Protein AF-A0A3B8JDF6-F1 (afdb_monomer_lite)

Foldseek 3Di:
DDDQPLQNLLLVLLQPQQQCCVVVVHDLLRSLVVPDDLVCLVSLVSNLVSLVVLLPDPPRPLVSSCVSNVHDDPDPVRSSVVSVVSSVSNVVRSVVD

Radius of gyration: 12.84 Å; 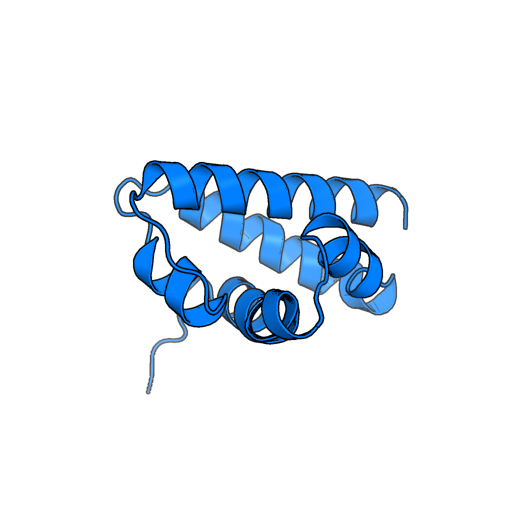chains: 1; bounding box: 31×36×30 Å

Sequence (97 aa):
MTSKSKYENLYSFLSSEFADADLEGKSDEEVVRETTNPN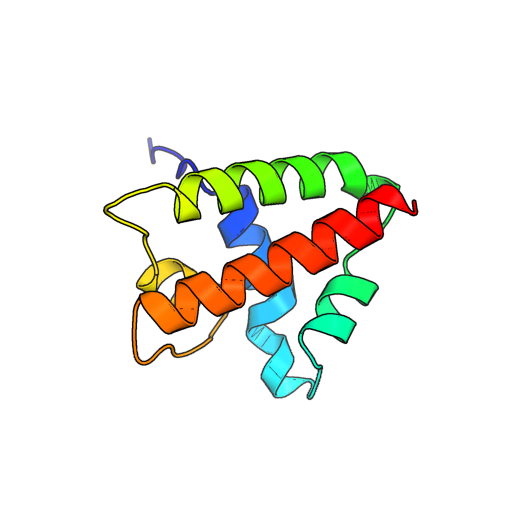LAAWHRTIIAEGRTALESPSFPWRKVGDYANRYFETEQAARKWLTQILNQLEHRIDQL

pLDDT: mean 92.13, std 10.86, range [34.19, 98.69]

Secondary structure (DSSP, 8-state):
--PPPTTHHHHHHIIIIITTTTTTT--HHHHHHHH--GGGHHHHHHHHHHHHHHHT-TT--HHHHHHHTT---SSHHHHHHHHHHHHHHHHHHHTT-

Structure (mmCIF, N/CA/C/O backbone):
data_AF-A0A3B8JDF6-F1
#
_entry.id   AF-A0A3B8JDF6-F1
#
loop_
_atom_site.group_PDB
_atom_site.id
_atom_site.type_symbol
_atom_site.label_atom_id
_atom_site.label_alt_id
_atom_site.label_comp_id
_atom_site.label_asym_id
_atom_site.label_entity_id
_atom_site.label_seq_id
_atom_site.pdbx_PDB_ins_code
_atom_site.Cartn_x
_atom_site.Cartn_y
_atom_site.Cartn_z
_atom_site.occupancy
_atom_site.B_iso_or_equiv
_atom_site.auth_seq_id
_atom_site.auth_comp_id
_atom_site.auth_asym_id
_atom_site.auth_atom_id
_atom_site.pdbx_PDB_model_num
ATOM 1 N N . MET A 1 1 ? -15.467 22.039 -1.232 1.00 34.19 1 MET A N 1
ATOM 2 C CA . MET A 1 1 ? -14.034 21.680 -1.192 1.00 34.19 1 MET A CA 1
ATOM 3 C C . MET A 1 1 ? -13.928 20.319 -0.530 1.00 34.19 1 MET A C 1
ATOM 5 O O . MET A 1 1 ? -14.164 20.217 0.664 1.00 34.19 1 MET A O 1
ATOM 9 N N . THR A 1 2 ? -13.708 19.260 -1.302 1.00 44.38 2 THR A N 1
ATOM 10 C CA . THR A 1 2 ? -13.482 17.917 -0.757 1.00 44.38 2 THR A CA 1
ATOM 11 C C . THR A 1 2 ? -12.078 17.876 -0.167 1.00 44.38 2 THR A C 1
ATOM 13 O O . THR A 1 2 ? -11.105 17.978 -0.910 1.00 44.38 2 THR A O 1
ATOM 16 N N . SER A 1 3 ? -11.959 17.780 1.161 1.00 46.41 3 SER A N 1
ATOM 17 C CA . SER A 1 3 ? -10.675 17.483 1.803 1.00 46.41 3 SER A CA 1
ATOM 18 C C . SER A 1 3 ? -10.106 16.213 1.179 1.00 46.41 3 SER A C 1
ATOM 20 O O . SER A 1 3 ? -10.722 15.150 1.278 1.00 46.41 3 SER A O 1
ATOM 22 N N . LYS A 1 4 ? -8.954 16.333 0.512 1.00 59.19 4 LYS A N 1
ATOM 23 C CA . LYS A 1 4 ? -8.194 15.184 0.014 1.00 59.19 4 LYS A CA 1
ATOM 24 C C . LYS A 1 4 ? -7.903 14.250 1.186 1.00 59.19 4 LYS A C 1
ATOM 26 O O . LYS A 1 4 ? -7.559 14.701 2.281 1.00 59.19 4 LYS A O 1
ATOM 31 N N . SER A 1 5 ? -8.110 12.951 0.984 1.00 75.94 5 SER A N 1
ATOM 32 C CA . SER A 1 5 ? -7.753 11.967 2.003 1.00 75.94 5 SER A CA 1
ATOM 33 C C . SER A 1 5 ? -6.242 12.010 2.225 1.00 75.94 5 SER A C 1
ATOM 35 O O . SER A 1 5 ? -5.494 12.097 1.260 1.00 75.94 5 SER A O 1
ATOM 37 N N . LYS A 1 6 ? -5.776 11.877 3.472 1.00 87.56 6 LYS A N 1
ATOM 38 C CA . LYS A 1 6 ? -4.337 11.750 3.783 1.00 87.56 6 LYS A CA 1
ATOM 39 C C . LYS A 1 6 ? -3.665 10.492 3.198 1.00 87.56 6 LYS A C 1
ATOM 41 O O . LYS A 1 6 ? -2.484 10.286 3.435 1.00 87.56 6 LYS A O 1
ATOM 46 N N . TYR A 1 7 ? -4.433 9.650 2.506 1.00 94.31 7 TYR A N 1
ATOM 47 C CA . TYR A 1 7 ? -4.014 8.392 1.890 1.00 94.31 7 TYR A CA 1
ATOM 48 C C . TYR A 1 7 ? -4.376 8.354 0.392 1.00 94.31 7 TYR A C 1
ATOM 50 O O . TYR A 1 7 ? -4.700 7.298 -0.145 1.00 94.31 7 TYR A O 1
ATOM 58 N N . GLU A 1 8 ? -4.458 9.515 -0.268 1.00 95.38 8 GLU A N 1
ATOM 59 C CA . GLU A 1 8 ? -4.900 9.617 -1.666 1.00 95.38 8 GLU A CA 1
ATOM 60 C C . GLU A 1 8 ? -4.000 8.824 -2.621 1.00 95.38 8 GLU A C 1
ATOM 62 O O . GLU A 1 8 ? -4.521 8.132 -3.494 1.00 95.38 8 GLU A O 1
ATOM 67 N N . ASN A 1 9 ? -2.676 8.867 -2.437 1.00 97.00 9 ASN A N 1
ATOM 68 C CA . ASN A 1 9 ? -1.754 8.130 -3.299 1.00 97.00 9 ASN A CA 1
ATOM 69 C C . ASN A 1 9 ? -1.848 6.631 -3.039 1.00 97.00 9 ASN A C 1
ATOM 71 O O . ASN A 1 9 ? -1.904 5.857 -3.990 1.00 97.00 9 ASN A O 1
ATOM 75 N N . LEU A 1 10 ? -1.937 6.227 -1.768 1.00 97.56 10 LEU A N 1
ATOM 76 C CA . LEU A 1 10 ? -2.172 4.835 -1.400 1.00 97.56 10 LEU A CA 1
ATOM 77 C C . LEU A 1 10 ? -3.442 4.300 -2.065 1.00 97.56 10 LEU A C 1
ATOM 79 O O . LEU A 1 10 ? -3.408 3.258 -2.705 1.00 97.56 10 LEU A O 1
ATOM 83 N N . TYR A 1 11 ? -4.563 5.005 -1.938 1.00 97.12 11 TYR A N 1
ATOM 84 C CA . TYR A 1 11 ? -5.825 4.548 -2.512 1.00 97.12 11 TYR A CA 1
ATOM 85 C C . TYR A 1 11 ? -5.799 4.526 -4.039 1.00 97.12 11 TYR A C 1
ATOM 87 O O . TYR A 1 11 ? -6.274 3.558 -4.623 1.00 97.12 11 TYR A O 1
ATOM 95 N N . SER A 1 12 ? -5.194 5.532 -4.676 1.00 96.00 12 SER A N 1
ATOM 96 C CA . SER A 1 12 ? -5.018 5.550 -6.131 1.00 96.00 12 SER A CA 1
ATOM 97 C C . SER A 1 12 ? -4.178 4.370 -6.618 1.00 96.00 12 SER A C 1
ATOM 99 O O . SER A 1 12 ? -4.503 3.775 -7.643 1.00 96.00 12 SER A O 1
ATOM 101 N N . PHE A 1 13 ? -3.115 4.021 -5.893 1.00 96.56 13 PHE A N 1
ATOM 102 C CA . PHE A 1 13 ? -2.271 2.866 -6.188 1.00 96.56 13 PHE A CA 1
ATOM 103 C C . PHE A 1 13 ? -3.049 1.555 -6.059 1.00 96.56 13 PHE A C 1
ATOM 105 O O . PHE A 1 13 ? -3.063 0.752 -6.984 1.00 96.56 13 PHE A O 1
ATOM 112 N N . LEU A 1 14 ? -3.777 1.370 -4.955 1.00 97.00 14 LEU A N 1
ATOM 113 C CA . LEU A 1 14 ? -4.590 0.171 -4.741 1.00 97.00 14 LEU A CA 1
ATOM 114 C C . LEU A 1 14 ? -5.635 -0.017 -5.851 1.00 97.00 14 LEU A C 1
ATOM 116 O O . LEU A 1 14 ? -5.759 -1.119 -6.379 1.00 97.00 14 LEU A O 1
ATOM 120 N N . SER A 1 15 ? -6.324 1.054 -6.259 1.00 95.81 15 SER A N 1
ATOM 121 C CA . SER A 1 15 ? -7.311 0.966 -7.342 1.00 95.81 15 SER A CA 1
ATOM 122 C C . SER A 1 15 ? -6.721 0.765 -8.724 1.00 95.81 15 SER A C 1
ATOM 124 O O . SER A 1 15 ? -7.389 0.184 -9.567 1.00 95.81 15 SER A O 1
ATOM 126 N N . SER A 1 16 ? -5.514 1.267 -8.978 1.00 93.62 16 SER A N 1
ATOM 127 C CA . SER A 1 16 ? -4.917 1.167 -10.315 1.00 93.62 16 SER A CA 1
ATOM 128 C C . SER A 1 16 ? -4.232 -0.177 -10.525 1.00 93.62 16 SER A C 1
ATOM 130 O O . SER A 1 16 ? -4.311 -0.731 -11.612 1.00 93.62 16 SER A O 1
ATOM 132 N N . GLU A 1 17 ? -3.585 -0.707 -9.484 1.00 94.62 17 GLU A N 1
ATOM 133 C CA . GLU A 1 17 ? -2.709 -1.872 -9.623 1.00 94.62 17 GLU A CA 1
ATOM 134 C C . GLU A 1 17 ? -3.350 -3.173 -9.122 1.00 94.62 17 GLU A C 1
ATOM 136 O O . GLU A 1 17 ? -3.037 -4.243 -9.633 1.00 94.62 17 GLU A O 1
ATOM 141 N N . PHE A 1 18 ? -4.244 -3.110 -8.125 1.00 94.69 18 PHE A N 1
ATOM 142 C CA . PHE A 1 18 ? -4.790 -4.314 -7.480 1.00 94.69 18 PHE A CA 1
ATOM 143 C C . PHE A 1 18 ? -6.255 -4.596 -7.807 1.00 94.69 18 PHE A C 1
ATOM 145 O O . PHE A 1 18 ? -6.654 -5.754 -7.725 1.00 94.69 18 PHE A O 1
ATOM 152 N N . ALA A 1 19 ? -7.045 -3.587 -8.194 1.00 91.69 19 ALA A N 1
ATOM 153 C CA . ALA A 1 19 ? -8.491 -3.754 -8.370 1.00 91.69 19 ALA A CA 1
ATOM 154 C C . ALA A 1 19 ? -8.871 -4.856 -9.377 1.00 91.69 19 ALA A C 1
ATOM 156 O O . ALA A 1 19 ? -9.848 -5.575 -9.163 1.00 91.69 19 ALA A O 1
ATOM 157 N N . ASP A 1 20 ? -8.073 -5.024 -10.431 1.00 87.19 20 ASP A N 1
ATOM 158 C CA . ASP A 1 20 ? -8.300 -6.032 -11.470 1.00 87.19 20 ASP A CA 1
ATOM 159 C C . ASP A 1 20 ? -7.285 -7.191 -11.418 1.00 87.19 20 ASP A C 1
ATOM 161 O O . ASP A 1 20 ? -7.372 -8.125 -12.212 1.00 87.19 20 ASP A O 1
ATOM 165 N N . ALA A 1 21 ? -6.352 -7.196 -10.458 1.00 82.69 21 ALA A N 1
ATOM 166 C CA . ALA A 1 21 ? -5.265 -8.180 -10.400 1.00 82.69 21 ALA A CA 1
ATOM 167 C C . ALA A 1 21 ? -5.769 -9.630 -10.291 1.00 82.69 21 ALA A C 1
ATOM 169 O O . ALA A 1 21 ? -5.253 -10.523 -10.966 1.00 82.69 21 ALA A O 1
ATOM 170 N N . ASP A 1 22 ? -6.821 -9.854 -9.496 1.00 74.38 22 ASP A N 1
ATOM 171 C CA . ASP A 1 22 ? -7.438 -11.174 -9.341 1.00 74.38 22 ASP A CA 1
ATOM 172 C C . ASP A 1 22 ? -8.142 -11.626 -10.645 1.00 74.38 22 ASP A C 1
ATOM 174 O O . ASP A 1 22 ? -8.151 -12.818 -10.957 1.00 74.38 22 ASP A O 1
ATOM 178 N N . LEU A 1 23 ? -8.688 -10.694 -11.443 1.00 76.69 23 LEU A N 1
ATOM 179 C CA . LEU A 1 23 ? -9.281 -10.990 -12.760 1.00 76.69 23 LEU A CA 1
ATOM 180 C C . LEU A 1 23 ? -8.211 -11.338 -13.801 1.00 76.69 23 LEU A C 1
ATOM 182 O O . LEU A 1 23 ? -8.446 -12.162 -14.684 1.00 76.69 23 LEU A O 1
ATOM 186 N N . GLU A 1 24 ? -7.034 -10.731 -13.678 1.00 82.50 24 GLU A N 1
ATOM 187 C CA . GLU A 1 24 ? -5.868 -10.995 -14.522 1.00 82.50 24 GLU A CA 1
ATOM 188 C C . GLU A 1 24 ? -5.091 -12.252 -14.095 1.00 82.50 24 GLU A C 1
ATOM 190 O O . GLU A 1 24 ? -4.160 -12.665 -14.787 1.00 82.50 24 GLU A O 1
ATOM 195 N N . GLY A 1 25 ? -5.468 -12.879 -12.973 1.00 85.25 25 GLY A N 1
ATOM 196 C CA . GLY A 1 25 ? -4.786 -14.050 -12.420 1.00 85.25 25 GLY A CA 1
ATOM 197 C C . GLY A 1 25 ? -3.378 -13.751 -11.902 1.00 85.25 25 GLY A C 1
ATOM 198 O O . GLY A 1 25 ? -2.562 -14.669 -11.810 1.00 85.25 25 GLY A O 1
ATOM 199 N N . LYS A 1 26 ? -3.084 -12.484 -11.587 1.00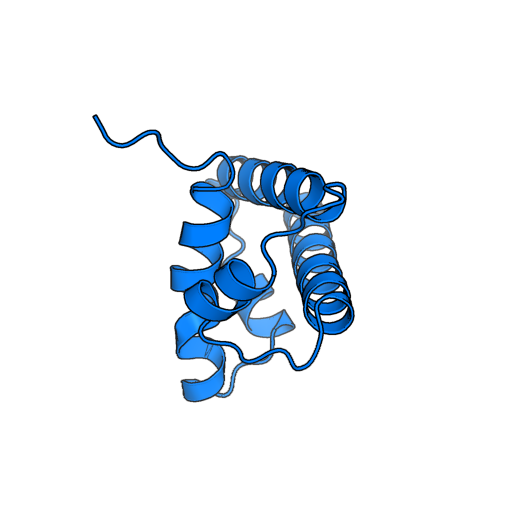 89.62 26 LYS A N 1
ATOM 200 C CA . LYS A 1 26 ? -1.772 -12.043 -11.110 1.00 89.62 26 LYS A CA 1
ATOM 201 C C . LYS A 1 26 ? -1.640 -12.245 -9.611 1.00 89.62 26 LYS A C 1
ATOM 203 O O . LYS A 1 26 ? -2.548 -11.958 -8.835 1.00 89.62 26 LYS A O 1
ATOM 208 N N . SER A 1 27 ? -0.463 -12.685 -9.191 1.00 92.62 27 SER A N 1
ATOM 209 C CA . SER A 1 27 ? -0.076 -12.637 -7.788 1.00 92.62 27 SER A CA 1
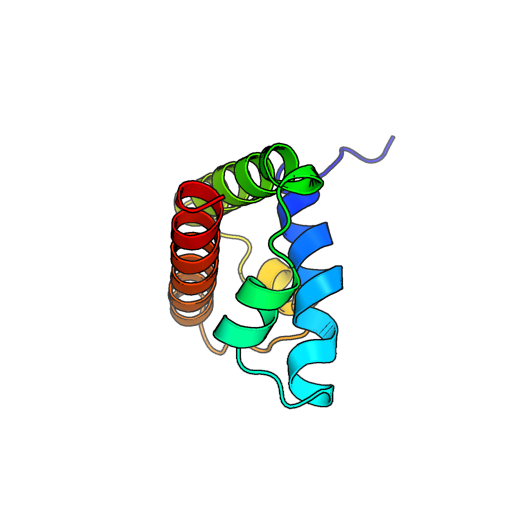ATOM 210 C C . SER A 1 27 ? 0.267 -11.209 -7.353 1.00 92.62 27 SER A C 1
ATOM 212 O O . SER A 1 27 ? 0.698 -10.374 -8.148 1.00 92.62 27 SER A O 1
ATOM 214 N N . ASP A 1 28 ? 0.156 -10.946 -6.051 1.00 93.00 28 ASP A N 1
ATOM 215 C CA . ASP A 1 28 ? 0.556 -9.667 -5.455 1.00 93.00 28 ASP A CA 1
ATOM 216 C C . ASP A 1 28 ? 2.012 -9.284 -5.793 1.00 93.00 28 ASP A C 1
ATOM 218 O O . ASP A 1 28 ? 2.318 -8.112 -6.006 1.00 93.00 28 ASP A O 1
ATOM 222 N N . GLU A 1 29 ? 2.916 -10.268 -5.861 1.00 93.06 29 GLU A N 1
ATOM 223 C CA . GLU A 1 29 ? 4.321 -10.040 -6.213 1.00 93.06 29 GLU A CA 1
ATOM 224 C C . GLU A 1 29 ? 4.488 -9.603 -7.671 1.00 93.06 29 GLU A C 1
ATOM 226 O O . GLU A 1 29 ? 5.300 -8.719 -7.965 1.00 93.06 29 GLU A O 1
ATOM 231 N N . GLU A 1 30 ? 3.719 -10.200 -8.584 1.00 93.81 30 GLU A N 1
ATOM 232 C CA . GLU A 1 30 ? 3.721 -9.834 -10.000 1.00 93.81 30 GLU A CA 1
ATOM 233 C C . GLU A 1 30 ? 3.192 -8.418 -10.208 1.00 93.81 30 GLU A C 1
ATOM 235 O O . GLU A 1 30 ? 3.836 -7.644 -10.916 1.00 93.81 30 GLU A O 1
ATOM 240 N N . VAL A 1 31 ? 2.103 -8.046 -9.529 1.00 93.69 31 VAL A N 1
ATOM 241 C CA . VAL A 1 31 ? 1.570 -6.674 -9.552 1.00 93.69 31 VAL A CA 1
ATOM 242 C C . VAL A 1 31 ? 2.636 -5.677 -9.099 1.00 93.69 31 VAL A C 1
ATOM 244 O O . VAL A 1 31 ? 2.962 -4.728 -9.813 1.00 93.69 31 VAL A O 1
ATOM 247 N N . VAL A 1 32 ? 3.254 -5.921 -7.937 1.00 93.94 32 VAL A N 1
ATOM 248 C CA . VAL A 1 32 ? 4.285 -5.029 -7.383 1.00 93.94 32 VAL A CA 1
ATOM 249 C C . VAL A 1 32 ? 5.519 -4.953 -8.290 1.00 93.94 32 VAL A C 1
ATOM 251 O O . VAL A 1 32 ? 6.152 -3.906 -8.395 1.00 93.94 32 VAL A O 1
ATOM 254 N N . ARG A 1 33 ? 5.871 -6.040 -8.980 1.00 92.44 33 ARG A N 1
ATOM 255 C CA . ARG A 1 33 ? 6.950 -6.044 -9.976 1.00 92.44 33 ARG A CA 1
ATOM 256 C C . ARG A 1 33 ? 6.640 -5.166 -11.180 1.00 92.44 33 ARG A C 1
ATOM 258 O O . ARG A 1 33 ? 7.523 -4.448 -11.640 1.00 92.44 33 ARG A O 1
ATOM 265 N N . GLU A 1 34 ? 5.426 -5.261 -11.703 1.00 91.50 34 GLU A N 1
ATOM 266 C CA . GLU A 1 34 ? 5.025 -4.604 -12.949 1.00 91.50 34 GLU A CA 1
ATOM 267 C C . GLU A 1 34 ? 4.786 -3.105 -12.769 1.00 91.50 34 GLU A C 1
ATOM 269 O O . GLU A 1 34 ? 5.077 -2.328 -13.677 1.00 91.50 34 GLU A O 1
ATOM 274 N N . THR A 1 35 ? 4.348 -2.690 -11.580 1.00 90.25 35 THR A N 1
ATOM 275 C CA . THR A 1 35 ? 4.126 -1.274 -11.257 1.00 90.25 35 THR A CA 1
ATOM 276 C C . THR A 1 35 ? 5.431 -0.510 -10.972 1.00 90.25 35 THR A C 1
ATOM 278 O O . THR A 1 35 ? 5.535 0.696 -11.209 1.00 90.25 35 THR A O 1
ATOM 281 N N . THR A 1 36 ? 6.492 -1.191 -10.510 1.00 87.56 36 THR A N 1
ATOM 282 C CA . THR A 1 36 ? 7.758 -0.525 -10.156 1.00 87.56 36 THR A CA 1
ATOM 283 C C . THR A 1 36 ? 8.537 -0.017 -11.373 1.00 87.56 36 THR A C 1
ATOM 285 O O . THR A 1 36 ? 8.962 -0.783 -12.231 1.00 87.56 36 THR A O 1
ATOM 288 N N . ASN A 1 37 ? 8.779 1.297 -11.413 1.00 88.75 37 ASN A N 1
ATOM 289 C CA . ASN A 1 37 ? 9.507 1.998 -12.474 1.00 88.75 37 ASN A CA 1
ATOM 290 C C . ASN A 1 37 ? 10.363 3.129 -11.861 1.00 88.75 37 ASN A C 1
ATOM 292 O O . ASN A 1 37 ? 9.840 3.853 -11.005 1.00 88.75 37 ASN A O 1
ATOM 296 N N . PRO A 1 38 ? 11.628 3.347 -12.294 1.00 90.00 38 PRO A N 1
ATOM 297 C CA . PRO A 1 38 ? 12.475 4.439 -11.796 1.00 90.00 38 PRO A CA 1
ATOM 298 C C . PRO A 1 38 ? 11.813 5.823 -11.842 1.00 90.00 38 PRO A C 1
ATOM 300 O O . PRO A 1 38 ? 11.945 6.607 -10.903 1.00 90.00 38 PRO A O 1
ATOM 303 N N . ASN A 1 39 ? 11.022 6.105 -12.882 1.00 93.81 39 ASN A N 1
ATOM 304 C CA . ASN A 1 39 ? 10.312 7.380 -13.037 1.00 93.81 39 ASN A CA 1
ATOM 305 C C . ASN A 1 39 ? 9.207 7.586 -11.987 1.00 93.81 39 ASN A C 1
ATOM 307 O O . ASN A 1 39 ? 8.803 8.718 -11.729 1.00 93.81 39 ASN A O 1
ATOM 311 N N . LEU A 1 40 ? 8.722 6.502 -11.376 1.00 93.94 40 LEU A N 1
ATOM 312 C CA . LEU A 1 40 ? 7.677 6.511 -10.353 1.00 93.94 40 LEU A CA 1
ATOM 313 C C . LEU A 1 40 ? 8.235 6.325 -8.936 1.00 93.94 40 LEU A C 1
ATOM 315 O O . LEU A 1 40 ? 7.472 6.346 -7.974 1.00 93.94 40 LEU A O 1
ATOM 319 N N . ALA A 1 41 ? 9.554 6.184 -8.763 1.00 94.31 41 ALA A N 1
ATOM 320 C CA . ALA A 1 41 ? 10.162 5.882 -7.465 1.00 94.31 41 ALA A CA 1
ATOM 321 C C . ALA A 1 41 ? 9.802 6.905 -6.370 1.00 94.31 41 ALA A C 1
ATOM 323 O O . ALA A 1 41 ? 9.586 6.534 -5.218 1.00 94.31 41 ALA A O 1
ATOM 324 N N . ALA A 1 42 ? 9.702 8.195 -6.713 1.00 95.38 42 ALA A N 1
ATOM 325 C CA . ALA A 1 42 ? 9.272 9.227 -5.767 1.00 95.38 42 ALA A CA 1
ATOM 326 C C . ALA A 1 42 ? 7.809 9.038 -5.326 1.00 95.38 42 ALA A C 1
ATOM 328 O O . ALA A 1 42 ? 7.511 9.123 -4.137 1.00 95.38 42 ALA A O 1
ATOM 329 N N . TRP A 1 43 ? 6.917 8.723 -6.269 1.00 95.62 43 TRP A N 1
ATOM 330 C CA . TRP A 1 43 ? 5.506 8.471 -5.984 1.00 95.62 43 TRP A CA 1
ATOM 331 C C . TRP A 1 43 ? 5.316 7.209 -5.140 1.00 95.62 43 TRP A C 1
ATOM 333 O O . TRP A 1 43 ? 4.604 7.237 -4.137 1.00 95.62 43 TRP A O 1
ATOM 343 N N . HIS A 1 44 ? 6.036 6.132 -5.456 1.00 96.81 44 HIS A N 1
ATOM 344 C CA . HIS A 1 44 ? 5.997 4.920 -4.647 1.00 96.81 44 HIS A CA 1
ATOM 345 C C . HIS A 1 44 ? 6.507 5.136 -3.217 1.00 96.81 44 HIS A C 1
ATOM 347 O O . HIS A 1 44 ? 5.923 4.601 -2.278 1.00 96.81 44 HIS A O 1
ATOM 353 N N . ARG A 1 45 ? 7.529 5.979 -3.006 1.00 96.81 45 ARG A N 1
ATOM 354 C CA . ARG A 1 45 ? 7.944 6.370 -1.645 1.00 96.81 45 ARG A CA 1
ATOM 355 C C . ARG A 1 45 ? 6.832 7.107 -0.892 1.00 96.81 45 ARG A C 1
ATOM 357 O O . ARG A 1 45 ? 6.653 6.869 0.301 1.00 96.81 45 ARG A O 1
ATOM 364 N N . THR A 1 46 ? 6.046 7.947 -1.571 1.00 97.31 46 THR A N 1
ATOM 365 C CA . THR A 1 46 ? 4.851 8.570 -0.977 1.00 97.31 46 THR A CA 1
ATOM 366 C C . THR A 1 46 ? 3.791 7.528 -0.610 1.00 97.31 46 THR A C 1
ATOM 368 O O . THR A 1 46 ? 3.278 7.569 0.506 1.00 97.31 46 THR A O 1
ATOM 371 N N . ILE A 1 47 ? 3.510 6.562 -1.491 1.00 97.56 47 ILE A N 1
ATOM 372 C CA . ILE A 1 47 ? 2.583 5.448 -1.217 1.00 97.56 47 ILE A CA 1
ATOM 373 C C . ILE A 1 47 ? 3.030 4.655 0.015 1.00 97.56 47 ILE A C 1
ATOM 375 O O . ILE A 1 47 ? 2.212 4.368 0.889 1.00 97.56 47 ILE A O 1
ATOM 379 N N . ILE A 1 48 ? 4.327 4.346 0.121 1.00 97.88 48 ILE A N 1
ATOM 380 C CA . ILE A 1 48 ? 4.892 3.646 1.280 1.00 97.88 48 ILE A CA 1
ATOM 381 C C . ILE A 1 48 ? 4.669 4.457 2.554 1.00 97.88 48 ILE A C 1
ATOM 383 O O . ILE A 1 48 ? 4.123 3.924 3.518 1.00 97.88 48 ILE A O 1
ATOM 387 N N . ALA A 1 49 ? 5.015 5.745 2.560 1.00 98.00 49 ALA A N 1
ATOM 388 C CA . ALA A 1 49 ? 4.835 6.601 3.730 1.00 98.00 49 ALA A CA 1
ATOM 389 C C . ALA A 1 49 ? 3.360 6.700 4.169 1.00 98.00 49 ALA A C 1
ATOM 391 O O . ALA A 1 49 ? 3.048 6.565 5.357 1.00 98.00 49 ALA A O 1
ATOM 392 N N . GLU A 1 50 ? 2.436 6.880 3.221 1.00 97.88 50 GLU A N 1
ATOM 393 C CA . GLU A 1 50 ? 0.994 6.890 3.490 1.00 97.88 50 GLU A CA 1
ATOM 394 C C . GLU A 1 50 ? 0.512 5.539 4.037 1.00 97.88 50 GLU A C 1
ATOM 396 O O . GLU A 1 50 ? -0.222 5.497 5.028 1.00 97.88 50 GLU A O 1
ATOM 401 N N . GLY A 1 51 ? 0.969 4.433 3.447 1.00 97.81 51 GLY A N 1
ATOM 402 C CA . GLY A 1 51 ? 0.656 3.074 3.876 1.00 97.81 51 GLY A CA 1
ATOM 403 C C . GLY A 1 51 ? 1.147 2.760 5.289 1.00 97.81 51 GLY A C 1
ATOM 404 O O . GLY A 1 51 ? 0.380 2.236 6.099 1.00 97.81 51 GLY A O 1
ATOM 405 N N . ARG A 1 52 ? 2.381 3.146 5.638 1.00 98.06 52 ARG A N 1
ATOM 406 C CA . ARG A 1 52 ? 2.909 3.013 7.009 1.00 98.06 52 ARG A CA 1
ATOM 407 C C . ARG A 1 52 ? 2.103 3.860 7.993 1.00 98.06 52 ARG A C 1
ATOM 409 O O . ARG A 1 52 ? 1.656 3.344 9.012 1.00 98.06 52 ARG A O 1
ATOM 416 N N . THR A 1 53 ? 1.785 5.102 7.627 1.00 97.12 53 THR A N 1
ATOM 417 C CA . THR A 1 53 ? 0.934 5.989 8.440 1.00 97.12 53 THR A CA 1
ATOM 418 C C . THR A 1 53 ? -0.476 5.415 8.645 1.00 97.12 53 THR A C 1
ATOM 420 O O . THR A 1 53 ? -1.106 5.632 9.683 1.00 97.12 53 THR A O 1
ATOM 423 N N . ALA A 1 54 ? -1.029 4.705 7.658 1.00 96.25 54 ALA A N 1
ATOM 424 C CA . ALA A 1 54 ? -2.300 4.000 7.805 1.00 96.25 54 ALA A CA 1
ATOM 425 C C . ALA A 1 54 ? -2.173 2.822 8.782 1.00 96.25 54 ALA A C 1
ATOM 427 O O . ALA A 1 54 ? -3.002 2.691 9.683 1.00 96.25 54 ALA A O 1
ATOM 428 N N . LEU A 1 55 ? -1.123 2.008 8.645 1.00 97.62 55 LEU A N 1
ATOM 429 C CA . LEU A 1 55 ? -0.861 0.845 9.496 1.00 97.62 55 LEU A CA 1
ATOM 430 C C . LEU A 1 55 ? -0.548 1.215 10.954 1.00 97.62 55 LEU A C 1
ATOM 432 O O . LEU A 1 55 ? -0.897 0.464 11.857 1.00 97.62 55 LEU A O 1
ATOM 436 N N . GLU A 1 56 ? 0.052 2.365 11.227 1.00 96.38 56 GLU A N 1
ATOM 437 C CA . GLU A 1 56 ? 0.303 2.817 12.604 1.00 96.38 56 GLU A CA 1
ATOM 438 C C . GLU A 1 56 ? -0.959 3.352 13.296 1.00 96.38 56 GLU A C 1
ATOM 440 O O . GLU A 1 56 ? -1.005 3.484 14.520 1.00 96.38 56 GLU A O 1
ATOM 445 N N . SER A 1 57 ? -2.014 3.650 12.532 1.00 93.62 57 SER A N 1
ATOM 446 C CA . SER A 1 57 ? -3.243 4.196 13.091 1.00 93.62 57 SER A CA 1
ATOM 447 C C . SER A 1 57 ? -4.014 3.140 13.900 1.00 93.62 57 SER A C 1
ATOM 449 O O . SER A 1 57 ? -4.294 2.052 13.380 1.00 93.62 57 SER A O 1
ATOM 451 N N . PRO A 1 58 ? -4.461 3.464 15.132 1.00 91.31 58 PRO A N 1
ATOM 452 C CA . PRO A 1 58 ? -5.400 2.623 15.879 1.00 91.31 58 PRO A CA 1
ATOM 453 C C . PRO A 1 58 ? -6.737 2.431 15.152 1.00 91.31 58 PRO A C 1
ATOM 455 O O . PRO A 1 58 ? -7.417 1.435 15.363 1.00 91.31 58 PRO A O 1
ATOM 458 N N . SER A 1 59 ? -7.107 3.376 14.283 1.00 92.38 59 SER A N 1
ATOM 459 C CA . SER A 1 59 ? -8.310 3.347 13.450 1.00 92.38 59 SER A CA 1
ATOM 460 C C . SER A 1 59 ? -7.960 3.110 11.978 1.00 92.38 59 SER A C 1
ATOM 462 O O . SER A 1 59 ? -8.327 3.889 11.094 1.00 92.38 59 SER A O 1
ATOM 464 N N . PHE A 1 60 ? -7.223 2.029 11.704 1.00 95.25 60 PHE A N 1
ATOM 465 C CA . PHE A 1 60 ? -6.816 1.663 10.347 1.00 95.25 60 PHE A CA 1
ATOM 466 C C . PHE A 1 60 ? -8.043 1.479 9.432 1.00 95.25 60 PHE A C 1
ATOM 468 O O . PHE A 1 60 ? -8.929 0.675 9.738 1.00 95.25 60 PHE A O 1
ATOM 475 N N . PRO A 1 61 ? -8.126 2.199 8.295 1.00 94.81 61 PRO A N 1
ATOM 476 C CA . PRO A 1 61 ? -9.292 2.177 7.414 1.00 94.81 61 PRO A CA 1
ATOM 477 C C . PRO A 1 61 ? -9.320 0.926 6.516 1.00 94.81 61 PRO A C 1
ATOM 479 O O . PRO A 1 61 ? -9.384 1.027 5.293 1.00 94.81 61 PRO A O 1
ATOM 482 N N . TRP A 1 62 ? -9.293 -0.265 7.113 1.00 96.69 62 TRP A N 1
ATOM 483 C CA . TRP A 1 62 ? -9.125 -1.539 6.408 1.00 96.69 62 TRP A CA 1
ATOM 484 C C . TRP A 1 62 ? -10.200 -1.831 5.357 1.00 96.69 62 TRP A C 1
ATOM 486 O O . TRP A 1 62 ? -9.894 -2.406 4.318 1.00 96.69 62 TRP A O 1
ATOM 496 N N . ARG A 1 63 ? -11.442 -1.383 5.587 1.00 96.44 63 ARG A N 1
ATOM 497 C CA . ARG A 1 63 ? -12.523 -1.505 4.597 1.00 96.44 63 ARG A CA 1
ATOM 498 C C . ARG A 1 63 ? -12.227 -0.701 3.338 1.00 96.44 63 ARG A C 1
ATOM 500 O O . ARG A 1 63 ? -12.346 -1.244 2.257 1.00 96.44 63 ARG A O 1
ATOM 507 N N . LYS A 1 64 ? -11.732 0.535 3.477 1.00 96.44 64 LYS A N 1
ATOM 508 C CA . LYS A 1 64 ? -11.326 1.341 2.316 1.00 96.44 64 LYS A CA 1
ATOM 509 C C . LYS A 1 64 ? -10.154 0.705 1.580 1.00 96.44 64 LYS A C 1
ATOM 511 O O . LYS A 1 64 ? -10.145 0.706 0.362 1.00 96.44 64 LYS A O 1
ATOM 516 N N . VAL A 1 65 ? -9.182 0.148 2.302 1.00 96.88 65 VAL A N 1
ATOM 517 C CA . VAL A 1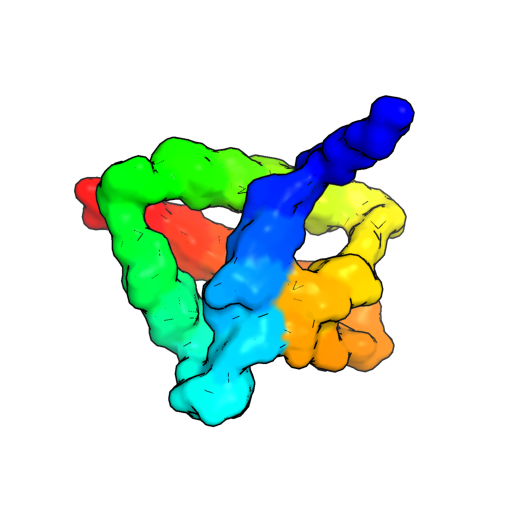 65 ? -8.078 -0.591 1.666 1.00 96.88 65 VAL A CA 1
ATOM 518 C C . VAL A 1 65 ? -8.623 -1.736 0.807 1.00 96.88 65 VAL A C 1
ATOM 520 O O . VAL A 1 65 ? -8.210 -1.863 -0.339 1.00 96.88 65 VAL A O 1
ATOM 523 N N . GLY A 1 66 ? -9.583 -2.506 1.327 1.00 96.69 66 GLY A N 1
ATOM 524 C CA . GLY A 1 66 ? -10.281 -3.543 0.564 1.00 96.69 66 GLY A CA 1
ATOM 525 C C . GLY A 1 66 ? -11.061 -3.000 -0.629 1.00 96.69 66 GLY A C 1
ATOM 526 O O . GLY A 1 66 ? -10.860 -3.474 -1.738 1.00 96.69 66 GLY A O 1
ATOM 527 N N . ASP A 1 67 ? -11.883 -1.969 -0.425 1.00 96.25 67 ASP A N 1
ATOM 528 C CA . ASP A 1 67 ? -12.713 -1.372 -1.477 1.00 96.25 67 ASP A CA 1
ATOM 529 C C . ASP A 1 67 ? -11.864 -0.872 -2.656 1.00 96.25 67 ASP A C 1
ATOM 531 O O . ASP A 1 67 ? -12.179 -1.154 -3.808 1.00 96.25 67 ASP A O 1
ATOM 535 N N . TYR A 1 68 ? -10.766 -0.157 -2.379 1.00 96.62 68 TYR A N 1
ATOM 536 C CA . TYR A 1 68 ? -9.879 0.345 -3.430 1.00 96.62 68 TYR A CA 1
ATOM 537 C C . TYR A 1 68 ? -9.067 -0.772 -4.083 1.00 96.62 68 TYR A C 1
ATOM 539 O O . TYR A 1 68 ? -8.845 -0.709 -5.279 1.00 96.62 68 TYR A O 1
ATOM 547 N N . ALA A 1 69 ? -8.654 -1.803 -3.345 1.00 96.19 69 ALA A N 1
ATOM 548 C CA . ALA A 1 69 ? -7.950 -2.950 -3.920 1.00 96.19 69 ALA A CA 1
ATOM 549 C C . ALA A 1 69 ? -8.888 -3.991 -4.563 1.00 96.19 69 ALA A C 1
ATOM 551 O O . ALA A 1 69 ? -8.409 -5.042 -4.971 1.00 96.19 69 ALA A O 1
ATOM 552 N N . ASN A 1 70 ? -10.207 -3.746 -4.584 1.00 95.38 70 ASN A N 1
ATOM 553 C CA . ASN A 1 70 ? -11.241 -4.728 -4.937 1.00 95.38 70 ASN A CA 1
ATOM 554 C C . ASN A 1 70 ? -11.066 -6.085 -4.222 1.00 95.38 70 ASN A C 1
ATOM 556 O O . ASN A 1 70 ? -11.273 -7.157 -4.788 1.00 95.38 70 ASN A O 1
ATOM 560 N N . ARG A 1 71 ? -10.657 -6.045 -2.952 1.00 94.19 71 ARG A N 1
ATOM 561 C CA . ARG A 1 71 ? -10.308 -7.230 -2.167 1.00 94.19 71 ARG A CA 1
ATOM 562 C C . ARG A 1 71 ? -11.133 -7.310 -0.896 1.00 94.19 71 ARG A C 1
ATOM 564 O O . ARG A 1 71 ? -11.168 -6.386 -0.084 1.00 94.19 71 ARG A O 1
ATOM 571 N N . TYR A 1 72 ? -11.759 -8.463 -0.685 1.00 94.44 72 TYR A N 1
ATOM 572 C CA . TYR A 1 72 ? -12.451 -8.749 0.563 1.00 94.44 72 TYR A CA 1
ATOM 573 C C . TYR A 1 72 ? -11.465 -9.192 1.651 1.00 94.44 72 TYR A C 1
ATOM 575 O O . TYR A 1 72 ? -10.668 -10.108 1.454 1.00 94.44 72 TYR A O 1
ATOM 583 N N . PHE A 1 73 ? -11.569 -8.579 2.830 1.00 96.12 73 PHE A N 1
ATOM 584 C CA . PHE A 1 73 ? -10.866 -9.012 4.034 1.00 96.12 73 PHE A CA 1
ATOM 585 C C . PHE A 1 73 ? -11.885 -9.446 5.088 1.00 96.12 73 PHE A C 1
ATOM 587 O O . PHE A 1 73 ? -12.855 -8.743 5.350 1.00 96.12 73 PHE A O 1
ATOM 594 N N . GLU A 1 74 ? -11.656 -10.586 5.735 1.00 96.94 74 GLU A N 1
ATOM 595 C CA . GLU A 1 74 ? -12.524 -11.040 6.829 1.00 96.94 74 GLU A CA 1
ATOM 596 C C . GLU A 1 74 ? -12.284 -10.231 8.116 1.00 96.94 74 GLU A C 1
ATOM 598 O O . GLU A 1 74 ? -13.197 -9.994 8.905 1.00 96.94 74 GLU A O 1
ATOM 603 N N . THR A 1 75 ? -11.047 -9.764 8.322 1.00 98.00 75 THR A N 1
ATOM 604 C CA . THR A 1 75 ? -10.644 -9.031 9.527 1.00 98.00 75 THR A CA 1
ATOM 605 C C . THR A 1 75 ? -9.719 -7.860 9.211 1.00 98.00 75 THR A C 1
ATOM 607 O O . THR A 1 75 ? -8.961 -7.878 8.237 1.00 98.00 75 THR A O 1
ATOM 610 N N . GLU A 1 76 ? -9.703 -6.864 10.102 1.00 97.94 76 GLU A N 1
ATOM 611 C CA . GLU A 1 76 ? -8.726 -5.769 10.057 1.00 97.94 76 GLU A CA 1
ATOM 612 C C . GLU A 1 76 ? -7.283 -6.300 10.066 1.00 97.94 76 GLU A C 1
ATOM 614 O O . GLU A 1 76 ? -6.422 -5.795 9.347 1.00 97.94 76 GLU A O 1
ATOM 619 N N . GLN A 1 77 ? -7.013 -7.350 10.847 1.00 98.12 77 GLN A N 1
ATOM 620 C CA . GLN A 1 77 ? -5.680 -7.939 10.947 1.00 98.12 77 GLN A CA 1
ATOM 621 C C . GLN A 1 77 ? -5.227 -8.579 9.629 1.00 98.12 77 GLN A C 1
ATOM 623 O O . GLN A 1 77 ? -4.057 -8.445 9.265 1.00 98.12 77 GLN A O 1
ATOM 628 N N . ALA A 1 78 ? -6.141 -9.214 8.887 1.00 98.12 78 ALA A N 1
ATOM 629 C CA . ALA A 1 78 ? -5.851 -9.737 7.554 1.00 98.12 78 ALA A CA 1
ATOM 630 C C . ALA A 1 78 ? -5.463 -8.608 6.585 1.00 98.12 78 ALA A C 1
ATOM 632 O O . ALA A 1 78 ? -4.430 -8.703 5.924 1.00 98.12 78 ALA A O 1
ATOM 633 N N . ALA A 1 79 ? -6.217 -7.505 6.578 1.00 98.31 79 ALA A N 1
ATOM 634 C CA . ALA A 1 79 ? -5.912 -6.337 5.752 1.00 98.31 79 ALA A CA 1
ATOM 635 C C . ALA A 1 79 ? -4.570 -5.680 6.126 1.00 98.31 79 ALA A C 1
ATOM 637 O O . ALA A 1 79 ? -3.791 -5.312 5.250 1.00 98.31 79 ALA A O 1
ATOM 638 N N . ARG A 1 80 ? -4.258 -5.569 7.427 1.00 98.50 80 ARG A N 1
ATOM 639 C CA . ARG A 1 80 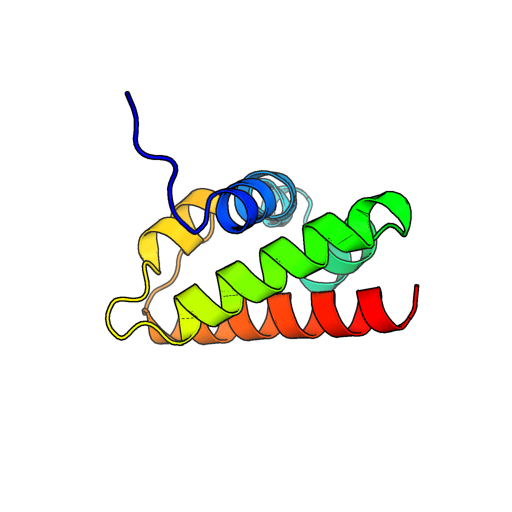? -2.963 -5.050 7.908 1.00 98.50 80 ARG A CA 1
ATOM 640 C C . ARG A 1 80 ? -1.803 -5.919 7.451 1.00 98.50 80 ARG A C 1
ATOM 642 O O . ARG A 1 80 ? -0.800 -5.395 6.968 1.00 98.50 80 ARG A O 1
ATOM 649 N N . LYS A 1 81 ? -1.933 -7.239 7.615 1.00 98.50 81 LYS A N 1
ATOM 650 C CA . LYS A 1 81 ? -0.916 -8.206 7.193 1.00 98.50 81 LYS A CA 1
ATOM 651 C C . LYS A 1 81 ? -0.667 -8.088 5.694 1.00 98.50 81 LYS A C 1
ATOM 653 O O . LYS A 1 81 ? 0.482 -7.950 5.289 1.00 98.50 81 LYS A O 1
ATOM 658 N N . TRP A 1 82 ? -1.741 -8.079 4.912 1.00 98.06 82 TRP A N 1
ATOM 659 C CA . TRP A 1 82 ? -1.669 -7.947 3.469 1.00 98.06 82 TRP A CA 1
ATOM 660 C C . TRP A 1 82 ? -0.987 -6.644 3.036 1.00 98.06 82 TRP A C 1
ATOM 662 O O . TRP A 1 82 ? 0.032 -6.678 2.352 1.00 98.06 82 TRP A O 1
ATOM 672 N N . LEU A 1 83 ? -1.477 -5.494 3.511 1.00 98.44 83 LEU A N 1
ATOM 673 C CA . LEU A 1 83 ? -0.904 -4.201 3.140 1.00 98.44 83 LEU A CA 1
ATOM 674 C C . LEU A 1 83 ? 0.570 -4.105 3.557 1.00 98.44 83 LEU A C 1
ATOM 676 O O . LEU A 1 83 ? 1.394 -3.612 2.796 1.00 98.44 83 LEU A O 1
ATOM 680 N N . THR A 1 84 ? 0.939 -4.641 4.723 1.00 98.69 84 THR A N 1
ATOM 681 C CA . THR A 1 84 ? 2.347 -4.707 5.148 1.00 98.69 84 THR A CA 1
ATOM 682 C C . THR A 1 84 ? 3.204 -5.487 4.148 1.00 98.69 84 THR A C 1
ATOM 684 O O . THR A 1 84 ? 4.307 -5.051 3.829 1.00 98.69 84 THR A O 1
ATOM 687 N N . GLN A 1 85 ? 2.710 -6.617 3.633 1.00 98.31 85 GLN A N 1
ATOM 688 C CA . GLN A 1 85 ? 3.426 -7.416 2.636 1.00 98.31 85 GLN A CA 1
ATOM 689 C C . GLN A 1 85 ? 3.596 -6.665 1.313 1.00 98.31 85 GLN A C 1
ATOM 691 O O . GLN A 1 85 ? 4.694 -6.693 0.761 1.00 98.31 85 GLN A O 1
ATOM 696 N N . ILE A 1 86 ? 2.560 -5.970 0.832 1.00 98.06 86 ILE A N 1
ATOM 697 C CA . ILE A 1 86 ? 2.645 -5.144 -0.383 1.00 98.06 86 ILE A CA 1
ATOM 698 C C . ILE A 1 86 ? 3.684 -4.037 -0.218 1.00 98.06 86 ILE A C 1
ATOM 700 O O . ILE A 1 86 ? 4.564 -3.886 -1.061 1.00 98.06 86 ILE A O 1
ATOM 704 N N . LEU A 1 87 ? 3.629 -3.296 0.892 1.00 98.25 87 LEU A N 1
ATOM 705 C CA . LEU A 1 87 ? 4.555 -2.192 1.140 1.00 98.25 87 LEU A CA 1
ATOM 706 C C . LEU A 1 87 ? 6.002 -2.671 1.276 1.00 98.25 87 LEU A C 1
ATOM 708 O O . LEU A 1 87 ? 6.892 -2.028 0.735 1.00 98.25 87 LEU A O 1
ATOM 712 N N . ASN A 1 88 ? 6.241 -3.807 1.941 1.00 98.12 88 ASN A N 1
ATOM 713 C CA . ASN A 1 88 ? 7.583 -4.389 2.049 1.00 98.12 88 ASN A CA 1
ATOM 714 C C . ASN A 1 88 ? 8.145 -4.786 0.675 1.00 98.12 88 ASN A C 1
ATOM 716 O O . ASN A 1 88 ? 9.320 -4.559 0.405 1.00 98.12 88 ASN A O 1
ATOM 720 N N . GLN A 1 89 ? 7.319 -5.386 -0.187 1.00 97.00 89 GLN A N 1
ATOM 721 C CA . GLN A 1 89 ? 7.737 -5.759 -1.540 1.00 97.00 89 GLN A CA 1
ATOM 722 C C . GLN A 1 89 ? 8.012 -4.523 -2.398 1.00 97.00 89 GLN A C 1
ATOM 724 O O . GLN A 1 89 ? 9.014 -4.477 -3.109 1.00 97.00 89 GLN A O 1
ATOM 729 N N . LEU A 1 90 ? 7.148 -3.512 -2.300 1.00 96.44 90 LEU A N 1
ATOM 730 C CA . LEU A 1 90 ? 7.290 -2.260 -3.032 1.00 96.44 90 LEU A CA 1
ATOM 731 C C . LEU A 1 90 ? 8.567 -1.518 -2.612 1.00 96.44 90 LEU A C 1
ATOM 733 O O . LEU A 1 90 ? 9.344 -1.103 -3.465 1.00 96.44 90 LEU A O 1
ATOM 737 N N . GLU A 1 91 ? 8.818 -1.417 -1.306 1.00 96.75 91 GLU A N 1
ATOM 738 C CA . GLU A 1 91 ? 10.031 -0.829 -0.726 1.00 96.75 91 GLU A CA 1
ATOM 739 C C . GLU A 1 91 ? 11.290 -1.567 -1.193 1.00 96.75 91 GLU A C 1
ATOM 741 O O . GLU A 1 91 ? 12.186 -0.950 -1.766 1.00 96.75 91 GLU A O 1
ATOM 746 N N . HIS A 1 92 ? 11.304 -2.900 -1.076 1.00 96.00 92 HIS A N 1
ATOM 747 C CA . HIS A 1 92 ? 12.424 -3.725 -1.530 1.00 96.00 92 HIS A CA 1
ATOM 748 C C . HIS A 1 92 ? 12.759 -3.515 -3.010 1.00 96.00 92 HIS A C 1
ATOM 750 O O . HIS A 1 92 ? 13.932 -3.464 -3.374 1.00 96.00 92 HIS A O 1
ATOM 756 N N . ARG A 1 93 ? 11.742 -3.386 -3.870 1.00 93.50 93 ARG A N 1
ATOM 757 C CA . ARG A 1 93 ? 11.953 -3.150 -5.301 1.00 93.50 93 ARG A CA 1
ATOM 758 C C . ARG A 1 93 ? 12.486 -1.756 -5.586 1.00 93.50 93 ARG A C 1
ATOM 760 O O . ARG A 1 93 ? 13.384 -1.629 -6.407 1.00 93.50 93 ARG A O 1
ATOM 767 N N . ILE A 1 94 ? 11.968 -0.721 -4.926 1.00 93.88 94 ILE A N 1
ATOM 768 C CA . ILE A 1 94 ? 12.432 0.660 -5.136 1.00 93.88 94 ILE A CA 1
ATOM 769 C C . ILE A 1 94 ? 13.892 0.829 -4.727 1.00 93.88 94 ILE A C 1
ATOM 771 O O . ILE A 1 94 ? 14.608 1.583 -5.377 1.00 93.88 94 ILE A O 1
ATOM 775 N N . ASP A 1 95 ? 14.336 0.135 -3.682 1.00 91.69 95 ASP A N 1
ATOM 776 C CA . ASP A 1 95 ? 15.731 0.178 -3.232 1.00 91.69 95 ASP A CA 1
ATOM 777 C C . ASP A 1 95 ? 16.704 -0.506 -4.212 1.00 91.69 95 ASP A C 1
ATOM 779 O O . ASP A 1 95 ? 17.919 -0.357 -4.083 1.00 91.69 95 ASP A O 1
ATOM 783 N N . GLN A 1 96 ? 16.181 -1.242 -5.198 1.00 89.06 96 GLN A N 1
ATOM 784 C CA . GLN A 1 96 ? 16.946 -1.895 -6.264 1.00 89.06 96 GLN A CA 1
ATOM 785 C C . GLN A 1 96 ? 16.919 -1.136 -7.603 1.00 89.06 96 GLN A C 1
ATOM 787 O O . GLN A 1 96 ? 17.582 -1.583 -8.541 1.00 89.06 96 GLN A O 1
ATOM 792 N N . LEU A 1 97 ? 16.153 -0.040 -7.712 1.00 84.00 97 LEU A N 1
ATOM 793 C CA . LEU A 1 97 ? 16.066 0.814 -8.910 1.00 84.00 97 LEU A CA 1
ATOM 794 C C . LEU A 1 97 ? 17.187 1.858 -8.945 1.00 84.00 97 LEU A C 1
ATOM 796 O O . LEU A 1 97 ? 17.730 2.068 -10.052 1.00 84.00 97 LEU A O 1
#